Protein AF-A0A4S0JFU9-F1 (afdb_monomer_lite)

Sequence (56 aa):
MNVQPPQDTRRAPRRQVSDLVPVTDQMRECVVGRLGNVSETGMLMLASTPLREDAL

pLDDT: mean 90.47, std 9.45, range [55.88, 97.5]

Radius of gyration: 15.15 Å; chains: 1; bounding box: 22×20×54 Å

Secondary structure (DSSP, 8-state):
---PPPP---SS--EE--S--EEEETTTTEEEEEEEEEETTEEEEEESS---TT--

Structure (mmCIF, N/CA/C/O backbone):
data_AF-A0A4S0JFU9-F1
#
_entry.id   AF-A0A4S0JFU9-F1
#
loop_
_atom_site.group_PDB
_atom_site.id
_atom_site.type_symbol
_atom_site.label_atom_id
_atom_site.label_alt_id
_atom_site.label_comp_id
_atom_site.label_asym_id
_atom_site.label_entity_id
_atom_site.label_seq_id
_atom_site.pdbx_PDB_ins_code
_atom_site.Cartn_x
_atom_site.Cartn_y
_atom_site.Cartn_z
_atom_site.occupancy
_atom_site.B_iso_or_equiv
_atom_site.auth_seq_id
_atom_site.auth_comp_id
_atom_site.auth_asym_id
_atom_site.auth_atom_id
_atom_site.pdbx_PDB_model_num
ATOM 1 N N . MET A 1 1 ? -0.485 8.777 -38.246 1.00 55.88 1 MET A N 1
ATOM 2 C CA . MET A 1 1 ? 0.551 8.969 -37.20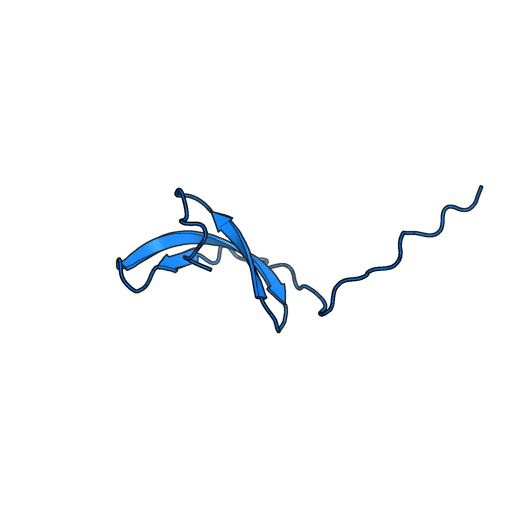7 1.00 55.88 1 MET A CA 1
ATOM 3 C C . MET A 1 1 ? 0.430 7.809 -36.236 1.00 55.88 1 MET A C 1
ATOM 5 O O . MET A 1 1 ? -0.625 7.668 -35.637 1.00 55.88 1 MET A O 1
ATOM 9 N N . ASN A 1 2 ? 1.439 6.939 -36.156 1.00 68.44 2 ASN A N 1
ATOM 10 C CA . ASN A 1 2 ? 1.439 5.816 -35.216 1.00 68.44 2 ASN A CA 1
ATOM 11 C C . ASN A 1 2 ? 2.010 6.321 -33.885 1.00 68.44 2 ASN A C 1
ATOM 13 O O . ASN A 1 2 ? 3.197 6.630 -33.813 1.00 68.44 2 ASN A O 1
ATOM 17 N N . VAL A 1 3 ? 1.167 6.477 -32.864 1.00 74.69 3 VAL A N 1
ATOM 18 C CA . VAL A 1 3 ? 1.616 6.876 -31.525 1.00 74.69 3 VAL A CA 1
ATOM 19 C C . VAL A 1 3 ? 2.026 5.608 -30.789 1.00 74.69 3 VAL A C 1
ATOM 21 O O . VAL A 1 3 ? 1.175 4.813 -30.397 1.00 74.69 3 VAL A O 1
ATOM 24 N N . GLN A 1 4 ? 3.332 5.394 -30.638 1.00 79.12 4 GLN A N 1
ATOM 25 C CA . GLN A 1 4 ? 3.837 4.345 -29.759 1.00 79.12 4 GLN A CA 1
ATOM 26 C C . GLN A 1 4 ? 3.473 4.720 -28.312 1.00 79.12 4 GLN A C 1
ATOM 28 O O . GLN A 1 4 ? 3.706 5.870 -27.922 1.00 79.12 4 GLN A O 1
ATOM 33 N N . PRO A 1 5 ? 2.899 3.806 -27.508 1.00 78.38 5 PRO A N 1
ATOM 34 C CA . PRO A 1 5 ? 2.639 4.092 -26.106 1.00 78.38 5 PRO A CA 1
ATOM 35 C C . PRO A 1 5 ? 3.952 4.426 -25.381 1.00 78.38 5 PRO A C 1
ATOM 37 O O . PRO A 1 5 ? 4.997 3.857 -25.716 1.00 78.38 5 PRO A O 1
ATOM 40 N N . PRO A 1 6 ? 3.919 5.347 -24.402 1.00 81.81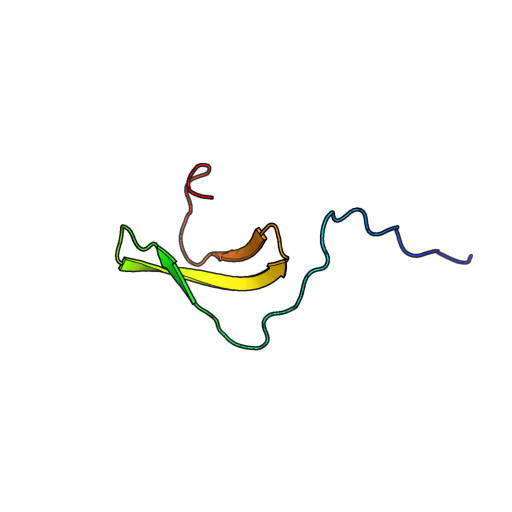 6 PRO A N 1
ATOM 41 C CA . PRO A 1 6 ? 5.102 5.704 -23.633 1.00 81.81 6 PRO A CA 1
ATOM 42 C C . PRO A 1 6 ? 5.681 4.466 -22.945 1.00 81.81 6 PRO A C 1
ATOM 44 O O . PRO A 1 6 ? 4.947 3.610 -22.448 1.00 81.81 6 PRO A O 1
ATOM 47 N N . GLN A 1 7 ? 7.009 4.373 -22.935 1.00 88.06 7 GLN A N 1
ATOM 48 C CA . GLN A 1 7 ? 7.715 3.273 -22.295 1.00 88.06 7 GLN A CA 1
ATOM 49 C C . GLN A 1 7 ? 7.456 3.299 -20.784 1.00 88.06 7 GLN A C 1
ATOM 51 O O . GLN A 1 7 ? 7.544 4.348 -20.145 1.00 88.06 7 GLN A O 1
ATOM 56 N N . ASP A 1 8 ? 7.141 2.141 -20.213 1.00 88.94 8 ASP A N 1
ATOM 57 C CA . ASP A 1 8 ? 6.942 2.004 -18.776 1.00 88.94 8 ASP A CA 1
ATOM 58 C C . ASP A 1 8 ? 8.289 2.086 -18.048 1.00 88.94 8 ASP A C 1
ATOM 60 O O . ASP A 1 8 ? 9.145 1.217 -18.202 1.00 88.94 8 ASP A O 1
ATOM 64 N N . THR A 1 9 ? 8.488 3.150 -17.271 1.00 93.44 9 THR A N 1
ATOM 65 C CA . THR A 1 9 ? 9.727 3.417 -16.524 1.00 93.44 9 THR A CA 1
ATOM 66 C C . THR A 1 9 ? 9.684 2.903 -15.084 1.00 93.44 9 THR A C 1
ATOM 68 O O . THR A 1 9 ? 10.609 3.146 -14.304 1.00 93.44 9 THR A O 1
ATOM 71 N N . ARG A 1 10 ? 8.610 2.209 -14.684 1.00 91.62 10 ARG A N 1
ATOM 72 C CA . ARG A 1 10 ? 8.480 1.670 -13.326 1.00 91.62 10 ARG A CA 1
ATOM 73 C C . ARG A 1 10 ? 9.519 0.578 -13.072 1.00 91.62 10 ARG A C 1
ATOM 75 O O . ARG A 1 10 ? 9.754 -0.287 -13.905 1.00 91.62 10 ARG A O 1
ATOM 82 N N . ARG A 1 11 ? 10.083 0.578 -11.859 1.00 92.56 11 ARG A N 1
ATOM 83 C CA . ARG A 1 11 ? 11.086 -0.413 -11.423 1.00 92.56 11 ARG A CA 1
ATOM 84 C C . ARG A 1 11 ? 10.512 -1.816 -11.198 1.00 92.56 11 ARG A C 1
ATOM 86 O O . ARG A 1 11 ? 11.257 -2.781 -11.280 1.00 92.56 11 ARG A O 1
ATOM 93 N N . ALA A 1 12 ? 9.218 -1.921 -10.890 1.00 95.56 12 ALA A N 1
ATOM 94 C CA . ALA A 1 12 ? 8.540 -3.188 -10.631 1.00 95.56 12 ALA A CA 1
ATOM 95 C C . ALA A 1 12 ? 7.093 -3.161 -11.162 1.00 95.56 12 ALA A C 1
ATOM 97 O O . ALA A 1 12 ? 6.418 -2.127 -11.048 1.00 95.56 12 ALA A O 1
ATOM 98 N N . PRO A 1 13 ? 6.590 -4.282 -11.718 1.00 94.75 13 PRO A N 1
ATOM 99 C CA . PRO A 1 13 ? 5.217 -4.380 -12.196 1.00 94.75 13 PRO A CA 1
ATOM 100 C C . PRO A 1 13 ? 4.222 -4.283 -11.035 1.00 94.75 13 PRO A C 1
ATOM 102 O O . PRO A 1 13 ? 4.488 -4.735 -9.919 1.00 94.75 13 PRO A O 1
ATOM 105 N N . ARG A 1 14 ? 3.047 -3.707 -11.310 1.00 96.44 14 ARG A N 1
ATOM 106 C CA . ARG A 1 14 ? 1.975 -3.525 -10.323 1.00 96.44 14 ARG A CA 1
ATOM 107 C C . ARG A 1 14 ? 0.784 -4.427 -10.607 1.00 96.44 14 ARG A C 1
ATOM 109 O O . ARG A 1 14 ? 0.322 -4.505 -11.743 1.00 96.44 14 ARG A O 1
ATOM 116 N N . ARG A 1 15 ? 0.265 -5.063 -9.558 1.00 96.31 15 ARG A N 1
ATOM 117 C CA . ARG A 1 15 ? -0.965 -5.860 -9.574 1.00 96.31 15 ARG A CA 1
ATOM 118 C C . ARG A 1 15 ? -2.087 -5.062 -8.934 1.00 96.31 15 ARG A C 1
ATOM 120 O O . ARG A 1 15 ? -1.894 -4.478 -7.868 1.00 96.31 15 ARG A O 1
ATOM 127 N N . GLN A 1 16 ? -3.241 -5.037 -9.590 1.00 96.69 16 GLN A N 1
ATOM 128 C CA . GLN A 1 16 ? -4.444 -4.455 -9.007 1.00 96.69 16 GLN A CA 1
ATOM 129 C C . GLN A 1 16 ? -4.924 -5.332 -7.857 1.00 96.69 16 GLN A C 1
ATOM 131 O O . GLN A 1 16 ? -4.849 -6.559 -7.942 1.00 96.69 16 GLN A O 1
ATOM 136 N N . VAL A 1 17 ? -5.406 -4.696 -6.795 1.00 96.25 17 VAL A N 1
ATOM 137 C CA . VAL A 1 17 ? -6.073 -5.399 -5.703 1.00 96.25 17 VAL A CA 1
ATOM 138 C C . VAL A 1 17 ? -7.563 -5.419 -6.032 1.00 96.25 17 VAL A C 1
ATOM 140 O O . VAL A 1 17 ? -8.177 -4.366 -6.170 1.00 96.25 17 VAL A O 1
ATOM 143 N N . SER A 1 18 ? -8.121 -6.613 -6.241 1.00 93.19 18 SER A N 1
ATOM 144 C CA . SER A 1 18 ? -9.539 -6.788 -6.584 1.00 93.19 18 SER A CA 1
ATOM 145 C C . SER A 1 18 ? -10.462 -6.521 -5.399 1.00 93.19 18 SER A C 1
ATOM 147 O O . SER A 1 18 ? -11.579 -6.044 -5.584 1.00 93.19 18 SER A O 1
ATOM 149 N N . ASP A 1 19 ? -9.977 -6.809 -4.194 1.00 95.38 19 ASP A N 1
ATOM 150 C CA . ASP A 1 19 ? -10.756 -6.730 -2.968 1.00 95.38 19 ASP A CA 1
ATOM 151 C C . ASP A 1 19 ? -10.515 -5.411 -2.231 1.00 95.38 19 ASP A C 1
ATOM 153 O O . ASP A 1 19 ? -9.490 -4.741 -2.381 1.00 95.38 19 ASP A O 1
ATOM 157 N N . LEU A 1 20 ? -11.459 -5.044 -1.367 1.00 95.12 20 LEU A N 1
ATOM 158 C CA . LEU A 1 20 ? -11.284 -3.920 -0.456 1.00 95.12 20 LEU A CA 1
ATOM 159 C C . LEU A 1 20 ? -10.369 -4.332 0.698 1.00 95.12 20 LEU A C 1
ATOM 161 O O . LEU A 1 20 ? -10.833 -4.768 1.748 1.00 95.12 20 LEU A O 1
ATOM 165 N N . VAL A 1 21 ? -9.060 -4.184 0.494 1.00 97.44 21 VAL A N 1
ATOM 166 C CA . VAL A 1 21 ? -8.053 -4.496 1.515 1.00 97.44 21 VAL A CA 1
ATOM 167 C C . VAL A 1 21 ? -7.741 -3.240 2.336 1.00 97.44 21 VAL A C 1
ATOM 169 O O . VAL A 1 21 ? -7.146 -2.304 1.787 1.00 97.44 21 VAL A O 1
ATOM 172 N N . PRO A 1 22 ? -8.134 -3.176 3.624 1.00 97.31 22 PRO A N 1
ATOM 173 C CA . PRO A 1 22 ? -7.837 -2.034 4.480 1.00 97.31 22 PRO A CA 1
ATOM 174 C C . PRO A 1 22 ? -6.344 -1.972 4.819 1.00 97.31 22 PRO A C 1
ATOM 176 O O . PRO A 1 22 ? -5.673 -2.996 4.943 1.00 97.31 22 PRO A O 1
ATOM 179 N N . VAL A 1 23 ? -5.837 -0.756 4.999 1.00 95.50 23 VAL A N 1
ATOM 180 C CA . VAL A 1 23 ? -4.494 -0.498 5.527 1.00 95.50 23 VAL A CA 1
ATOM 181 C C . VAL A 1 23 ? -4.641 0.044 6.939 1.00 95.50 23 VAL A C 1
ATOM 183 O O . VAL A 1 23 ? -5.311 1.056 7.145 1.00 95.50 23 VAL A O 1
ATOM 186 N N . THR A 1 24 ? -4.011 -0.629 7.897 1.00 95.31 24 THR A N 1
ATOM 187 C CA . THR A 1 24 ? -4.086 -0.297 9.323 1.00 95.31 24 THR A CA 1
ATOM 188 C C . THR A 1 24 ? -2.757 0.279 9.797 1.00 95.31 24 THR A C 1
ATOM 190 O O . THR A 1 24 ? -1.717 -0.356 9.621 1.00 95.31 24 THR A O 1
ATOM 193 N N . ASP A 1 25 ? -2.794 1.452 10.432 1.00 92.88 25 ASP A N 1
ATOM 194 C CA . ASP A 1 25 ? -1.692 1.944 11.258 1.00 92.88 25 ASP A CA 1
ATOM 195 C C . ASP A 1 25 ? -1.658 1.106 12.539 1.00 92.88 25 ASP A C 1
ATOM 197 O O . ASP A 1 25 ? -2.517 1.237 13.409 1.00 92.88 25 ASP A O 1
ATOM 201 N N . GLN A 1 26 ? -0.668 0.221 12.636 1.00 92.00 26 GLN A N 1
ATOM 202 C CA . GLN A 1 26 ? -0.516 -0.696 13.766 1.00 92.00 26 GLN A CA 1
ATOM 203 C C . GLN A 1 26 ? -0.175 0.022 15.076 1.00 92.00 26 GLN A C 1
ATOM 205 O O . GLN A 1 26 ? -0.518 -0.474 16.140 1.00 92.00 26 GLN A O 1
ATOM 210 N N . MET A 1 27 ? 0.459 1.197 15.026 1.00 91.56 27 MET A N 1
ATOM 211 C CA . MET A 1 27 ? 0.820 1.939 16.241 1.00 91.56 27 MET A CA 1
ATOM 212 C C . MET A 1 27 ? -0.391 2.632 16.871 1.00 91.56 27 MET A C 1
ATOM 214 O O . MET A 1 27 ? -0.383 2.930 18.063 1.00 91.56 27 MET A O 1
ATOM 218 N N . ARG A 1 28 ? -1.416 2.927 16.063 1.00 91.19 28 ARG A N 1
ATOM 219 C CA . ARG A 1 28 ? -2.655 3.602 16.487 1.00 91.19 28 ARG A CA 1
ATOM 220 C C . ARG A 1 28 ? -3.888 2.708 16.431 1.00 91.19 28 ARG A C 1
ATOM 222 O O . ARG A 1 28 ? -4.975 3.172 16.762 1.00 91.19 28 ARG A O 1
ATOM 229 N N . GLU A 1 29 ? -3.714 1.469 15.984 1.00 95.00 29 GLU A N 1
ATOM 230 C CA . GLU A 1 29 ? -4.762 0.462 15.813 1.00 95.00 29 GLU A CA 1
ATOM 231 C C . GLU A 1 29 ? -5.966 0.973 15.005 1.00 95.00 29 GLU A C 1
ATOM 233 O O .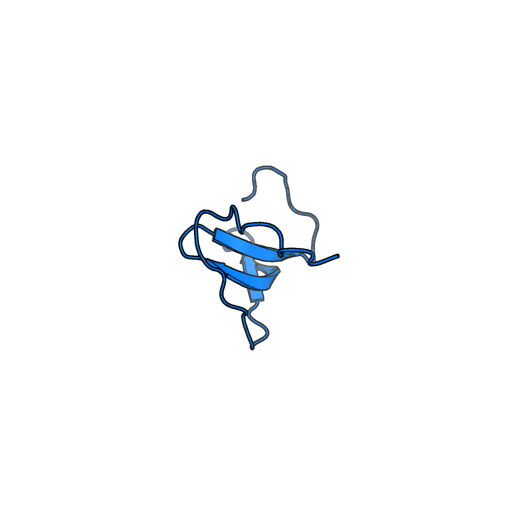 GLU A 1 29 ? -7.122 0.663 15.292 1.00 95.00 29 GLU A O 1
ATOM 238 N N . CYS A 1 30 ? -5.707 1.777 13.970 1.00 94.88 30 CYS A N 1
ATOM 239 C CA . CYS A 1 30 ? -6.761 2.400 13.175 1.00 94.88 30 CYS A CA 1
ATOM 240 C C . CYS A 1 30 ? -6.549 2.216 11.670 1.00 94.88 30 CYS A C 1
ATOM 242 O O . CYS A 1 30 ? -5.425 2.136 11.175 1.00 94.88 30 CYS A O 1
ATOM 244 N N . VAL A 1 31 ? -7.650 2.144 10.920 1.00 96.50 31 VAL A N 1
ATOM 245 C CA . VAL A 1 31 ? -7.608 2.068 9.454 1.00 96.50 31 VAL A CA 1
ATOM 246 C C . VAL A 1 31 ? -7.321 3.456 8.884 1.00 96.50 31 VAL A C 1
ATOM 248 O O . VAL A 1 31 ? -8.056 4.406 9.151 1.00 96.50 31 VAL A O 1
ATOM 251 N N . VAL A 1 32 ? -6.278 3.558 8.062 1.00 95.81 32 VAL A N 1
ATOM 252 C CA . VAL A 1 32 ? -5.815 4.812 7.435 1.00 95.81 32 VAL A CA 1
ATOM 253 C C . VAL A 1 32 ? -6.092 4.875 5.931 1.00 95.81 32 VAL A C 1
ATOM 255 O O . VAL A 1 32 ? -5.893 5.912 5.292 1.00 95.81 32 VAL A O 1
ATOM 258 N N . GLY A 1 33 ? -6.575 3.781 5.341 1.00 96.00 33 GLY A N 1
ATOM 259 C CA . GLY A 1 33 ? -6.947 3.743 3.934 1.00 96.00 33 GLY A CA 1
ATOM 260 C C . GLY A 1 33 ? -7.198 2.335 3.419 1.00 96.00 33 GLY A C 1
ATOM 261 O O . GLY A 1 33 ? -7.487 1.411 4.180 1.00 96.00 33 GLY A O 1
ATOM 262 N N . ARG A 1 34 ? -7.076 2.173 2.102 1.00 97.31 34 ARG A N 1
ATOM 263 C CA . ARG A 1 34 ? -7.174 0.876 1.417 1.00 97.31 34 ARG A CA 1
ATOM 264 C C . ARG A 1 34 ? -6.144 0.737 0.304 1.00 97.31 34 ARG A C 1
ATOM 266 O O . ARG A 1 34 ? -5.741 1.740 -0.291 1.00 97.31 34 ARG A O 1
ATOM 273 N N . LEU A 1 35 ? -5.750 -0.495 -0.008 1.00 97.50 35 LEU A N 1
ATOM 274 C CA . LEU A 1 35 ? -4.868 -0.776 -1.141 1.00 97.50 35 LEU A CA 1
ATOM 275 C C . LEU A 1 35 ? -5.579 -0.507 -2.471 1.00 97.50 35 LEU A C 1
ATOM 277 O O . LEU A 1 35 ? -6.730 -0.891 -2.657 1.00 97.50 35 LEU A O 1
ATOM 281 N N . GLY A 1 36 ? -4.874 0.135 -3.404 1.00 97.19 36 GLY A N 1
ATOM 282 C CA . GLY A 1 36 ? -5.284 0.207 -4.810 1.00 97.19 36 GLY A CA 1
ATOM 283 C C . GLY A 1 36 ? -4.530 -0.809 -5.666 1.00 97.19 36 GLY A C 1
ATOM 284 O O . GLY A 1 36 ? -5.120 -1.640 -6.349 1.00 97.19 36 GLY A O 1
ATOM 285 N N . ASN A 1 37 ? -3.200 -0.768 -5.611 1.00 97.50 37 ASN A N 1
ATOM 286 C CA . ASN A 1 37 ? -2.338 -1.747 -6.269 1.00 97.50 37 ASN A CA 1
ATOM 287 C C . ASN A 1 37 ? -1.031 -1.931 -5.505 1.00 97.50 37 ASN A C 1
ATOM 289 O O . ASN A 1 37 ? -0.627 -1.077 -4.714 1.00 97.50 37 ASN A O 1
ATOM 293 N N . VAL A 1 38 ? -0.368 -3.050 -5.765 1.00 96.56 38 VAL A N 1
ATOM 294 C CA . VAL A 1 38 ? 0.876 -3.432 -5.101 1.00 96.56 38 VAL A CA 1
ATOM 295 C C . VAL A 1 38 ? 1.926 -3.849 -6.116 1.00 96.56 38 VAL A C 1
ATOM 297 O O . VAL A 1 38 ? 1.617 -4.354 -7.194 1.00 96.56 38 VAL A O 1
ATOM 300 N N . SER A 1 39 ? 3.177 -3.629 -5.755 1.00 96.81 39 SER A N 1
ATOM 301 C CA . SER A 1 39 ? 4.379 -4.132 -6.413 1.00 96.81 39 SER A CA 1
ATOM 302 C C . SER A 1 39 ? 5.294 -4.725 -5.349 1.00 96.81 39 SER A C 1
ATOM 304 O O . SER A 1 39 ? 5.083 -4.502 -4.159 1.00 96.81 39 SER A O 1
ATOM 306 N N . GLU A 1 40 ? 6.338 -5.428 -5.770 1.00 96.88 40 GLU A N 1
ATOM 307 C CA . GLU A 1 40 ? 7.355 -5.961 -4.857 1.00 96.88 40 GLU A CA 1
ATOM 308 C C . GLU A 1 40 ? 7.986 -4.876 -3.969 1.00 96.88 40 GLU A C 1
ATOM 310 O O . GLU A 1 40 ? 8.242 -5.106 -2.794 1.00 96.88 40 GLU A O 1
ATOM 315 N N . THR A 1 41 ? 8.182 -3.668 -4.503 1.00 94.75 41 THR A N 1
ATOM 316 C CA . THR A 1 41 ? 8.895 -2.589 -3.802 1.00 94.75 41 THR A CA 1
ATOM 317 C C . THR A 1 41 ? 7.974 -1.507 -3.243 1.00 94.75 41 THR A C 1
ATOM 319 O O . THR A 1 41 ? 8.429 -0.390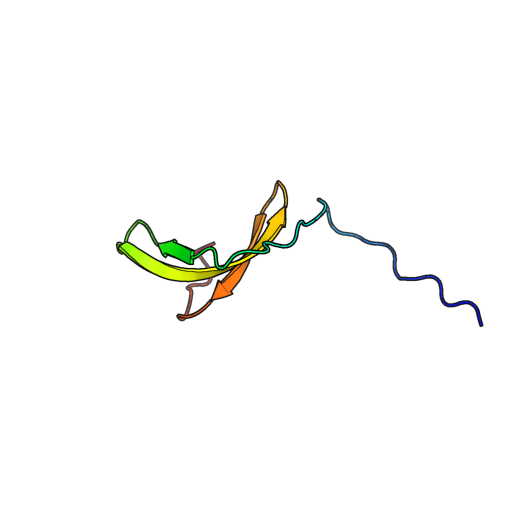 -3.003 1.00 94.75 41 THR A O 1
ATOM 322 N N . GLY A 1 42 ? 6.670 -1.761 -3.132 1.00 94.25 42 GLY A N 1
ATOM 323 C CA . GLY A 1 42 ? 5.749 -0.777 -2.569 1.00 94.25 42 GLY A CA 1
ATOM 324 C C . GLY A 1 42 ? 4.324 -0.888 -3.079 1.00 94.25 42 GLY A C 1
ATOM 325 O O . GLY A 1 42 ? 3.988 -1.729 -3.912 1.00 94.25 42 GLY A O 1
ATOM 326 N 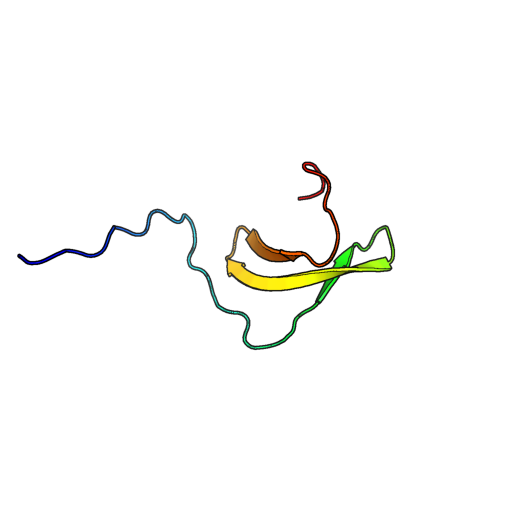N . MET A 1 43 ? 3.482 0.017 -2.600 1.00 95.12 43 MET A N 1
ATOM 327 C CA . MET A 1 43 ? 2.041 -0.015 -2.815 1.00 95.12 43 MET A CA 1
ATOM 328 C C . MET A 1 43 ? 1.485 1.374 -3.112 1.00 95.12 43 MET A C 1
ATOM 330 O O . MET A 1 43 ? 2.090 2.392 -2.785 1.00 95.12 43 MET A O 1
ATOM 334 N N . LEU A 1 44 ? 0.330 1.412 -3.770 1.00 95.06 44 LEU A N 1
ATOM 335 C CA . LEU A 1 44 ? -0.532 2.585 -3.810 1.00 95.06 44 LEU A CA 1
ATOM 336 C C . LEU A 1 44 ? -1.635 2.399 -2.781 1.00 95.06 44 LEU A C 1
ATOM 338 O O . LEU A 1 44 ? -2.371 1.412 -2.835 1.00 95.06 44 LEU A O 1
ATOM 342 N N . MET A 1 45 ? -1.771 3.375 -1.893 1.00 95.00 45 MET A N 1
ATOM 343 C CA . MET A 1 45 ? -2.859 3.442 -0.931 1.00 95.00 45 MET A CA 1
ATOM 344 C C . MET A 1 45 ? -3.778 4.613 -1.269 1.00 95.00 45 MET A C 1
ATOM 346 O O . MET A 1 45 ? -3.318 5.716 -1.560 1.00 95.00 45 MET A O 1
ATOM 350 N N . LEU A 1 46 ? -5.083 4.372 -1.195 1.00 94.94 46 LEU A N 1
ATOM 351 C CA . LEU A 1 46 ? -6.099 5.417 -1.156 1.00 94.94 46 LEU A CA 1
ATOM 352 C C . LEU A 1 46 ? -6.327 5.783 0.311 1.00 94.94 46 LEU A C 1
ATOM 354 O O . LEU A 1 46 ? -7.004 5.045 1.032 1.00 94.94 46 LEU A O 1
ATOM 358 N N . ALA A 1 47 ? -5.712 6.879 0.749 1.00 95.06 47 ALA A N 1
ATOM 359 C CA . ALA A 1 47 ? -5.802 7.350 2.125 1.00 95.06 47 ALA A CA 1
ATOM 360 C C . ALA A 1 47 ? -7.220 7.843 2.454 1.00 95.06 47 ALA A C 1
ATOM 362 O O . ALA A 1 47 ? -7.861 8.509 1.639 1.00 95.06 47 ALA A O 1
ATOM 363 N N . SER A 1 48 ? -7.701 7.524 3.655 1.00 95.25 48 SER A N 1
ATOM 364 C CA . SER A 1 48 ? -8.967 8.034 4.206 1.00 95.25 48 SER A CA 1
ATOM 365 C C . SER A 1 48 ? -8.761 9.061 5.318 1.00 95.25 48 S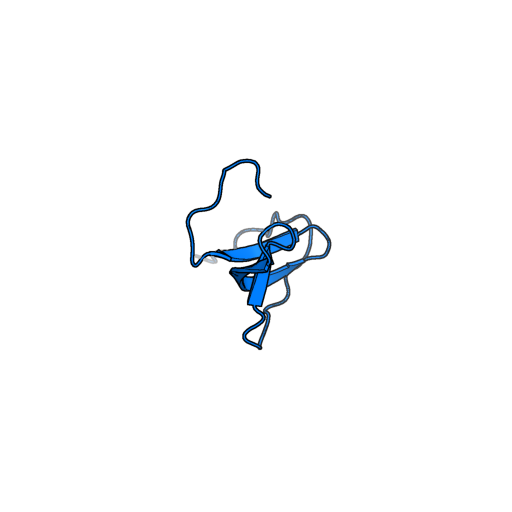ER A C 1
ATOM 367 O O . SER A 1 48 ? -9.723 9.667 5.784 1.00 95.25 48 SER A O 1
ATOM 369 N N . THR A 1 49 ? -7.515 9.265 5.740 1.00 92.38 49 THR A N 1
ATOM 370 C CA . THR A 1 49 ? -7.106 10.240 6.752 1.00 92.38 49 THR A CA 1
ATOM 371 C C . THR A 1 49 ? -5.870 10.998 6.264 1.00 92.38 49 THR A C 1
ATOM 373 O O . THR A 1 49 ? -5.127 10.470 5.433 1.00 92.38 49 THR A O 1
ATOM 376 N N . PRO A 1 50 ? -5.598 12.210 6.778 1.00 91.31 50 PRO A N 1
ATOM 377 C CA . PRO A 1 50 ? -4.320 12.871 6.545 1.00 91.31 50 PRO A CA 1
ATOM 378 C C . PRO A 1 50 ? -3.158 11.975 6.992 1.00 91.31 50 PRO A C 1
ATOM 380 O O . PRO A 1 50 ? -3.193 11.423 8.093 1.00 91.31 50 PRO A O 1
ATOM 383 N N . LEU A 1 51 ? -2.139 11.839 6.145 1.00 87.75 51 LEU A N 1
ATOM 384 C CA . LEU A 1 51 ? -0.890 11.154 6.476 1.00 87.75 51 LEU A CA 1
ATOM 385 C C . LEU A 1 51 ? 0.206 12.190 6.683 1.00 87.75 51 LEU A C 1
ATOM 387 O O . LEU A 1 51 ? 0.198 13.245 6.048 1.00 87.75 51 LEU A O 1
ATOM 391 N N . ARG A 1 52 ? 1.153 11.881 7.565 1.00 85.12 52 ARG A N 1
ATOM 392 C CA . ARG A 1 52 ? 2.385 12.662 7.663 1.00 85.12 52 ARG A CA 1
ATOM 393 C C . ARG A 1 52 ? 3.327 12.259 6.534 1.00 85.12 52 ARG A C 1
ATOM 395 O O . ARG A 1 52 ? 3.303 11.112 6.097 1.00 85.12 52 ARG A O 1
ATOM 402 N N . GLU A 1 53 ? 4.152 13.194 6.079 1.00 79.25 53 GLU A N 1
ATOM 403 C CA . GLU A 1 53 ? 5.099 12.959 4.979 1.00 79.25 53 GLU A CA 1
ATOM 404 C C . GLU A 1 53 ? 6.148 11.886 5.310 1.00 79.25 53 GLU A C 1
ATOM 406 O O . GLU A 1 53 ? 6.666 11.244 4.405 1.00 79.25 53 GLU A O 1
ATOM 411 N N . ASP A 1 54 ? 6.420 11.663 6.597 1.00 79.06 54 ASP A N 1
ATOM 412 C CA . ASP A 1 54 ? 7.375 10.685 7.126 1.00 79.06 54 ASP A CA 1
ATOM 413 C C . ASP A 1 54 ? 6.736 9.347 7.535 1.00 79.06 54 ASP A C 1
ATOM 415 O O . ASP A 1 54 ? 7.411 8.475 8.078 1.00 79.06 54 ASP A O 1
ATOM 419 N N . ALA A 1 55 ? 5.432 9.175 7.312 1.00 67.69 55 ALA A N 1
ATOM 420 C CA . ALA A 1 55 ? 4.702 7.980 7.729 1.00 67.69 55 ALA A CA 1
ATOM 421 C C . ALA A 1 55 ? 4.742 6.829 6.700 1.00 67.69 55 ALA A C 1
ATOM 423 O O . ALA A 1 55 ? 4.012 5.852 6.882 1.00 67.69 55 ALA A O 1
ATOM 424 N N . LEU A 1 56 ? 5.543 6.942 5.628 1.00 60.72 56 LEU A N 1
ATOM 425 C CA . LEU A 1 56 ? 5.655 5.969 4.530 1.00 60.72 56 LEU A CA 1
ATOM 426 C C . LEU A 1 56 ? 7.107 5.722 4.103 1.00 60.72 56 LEU A C 1
ATOM 428 O O . LEU A 1 56 ? 7.854 6.711 3.946 1.00 60.72 56 LEU A O 1
#

Foldseek 3Di:
DDDDPDDDPDPWDKDADPDFAFDADPVVRGTQFTFGIDTPVGTDTDGPDDDDPPND